Protein AF-B8GC28-F1 (afdb_monomer_lite)

Structure (mmCIF, N/CA/C/O backbone):
data_AF-B8GC28-F1
#
_entry.id   AF-B8GC28-F1
#
loop_
_atom_site.group_PDB
_atom_site.id
_atom_site.type_symbol
_atom_site.label_atom_id
_atom_site.label_alt_id
_atom_site.label_comp_id
_atom_site.label_asym_id
_atom_site.label_entity_id
_atom_site.label_seq_id
_atom_site.pdbx_PDB_ins_code
_atom_site.Cartn_x
_atom_site.Cartn_y
_atom_site.Cartn_z
_atom_site.occupancy
_atom_site.B_iso_or_equiv
_atom_site.auth_seq_id
_atom_site.auth_comp_id
_atom_site.auth_asym_id
_atom_site.auth_atom_id
_atom_site.pdbx_PDB_model_num
ATOM 1 N N . MET A 1 1 ? -27.606 10.525 13.985 1.00 36.75 1 MET A N 1
ATOM 2 C CA . MET A 1 1 ? -26.565 9.986 13.093 1.00 36.75 1 MET A CA 1
ATOM 3 C C . MET A 1 1 ? -25.317 10.731 13.497 1.00 36.75 1 MET A C 1
ATOM 5 O O . MET A 1 1 ? -25.266 11.937 13.299 1.00 36.75 1 MET A O 1
ATOM 9 N N . GLU A 1 2 ? -24.492 10.091 14.315 1.00 31.66 2 GLU A N 1
ATOM 10 C CA . GLU A 1 2 ? -23.409 10.759 15.037 1.00 31.66 2 GLU A CA 1
ATOM 11 C C . GLU A 1 2 ? -22.308 11.132 14.042 1.00 31.66 2 GLU A C 1
ATOM 13 O O . GLU A 1 2 ? -21.797 10.274 13.328 1.00 31.66 2 GLU A O 1
ATOM 18 N N . HIS A 1 3 ? -22.016 12.429 13.948 1.00 46.53 3 HIS A N 1
ATOM 19 C CA . HIS A 1 3 ? -20.851 12.940 13.240 1.00 46.53 3 HIS A CA 1
ATOM 20 C C . HIS A 1 3 ? -19.616 12.538 14.049 1.00 46.53 3 HIS A C 1
ATOM 22 O O . HIS A 1 3 ? -19.443 13.014 15.169 1.00 46.53 3 HIS A O 1
ATOM 28 N N . PHE A 1 4 ? -18.797 11.640 13.504 1.00 44.03 4 PHE A N 1
ATOM 29 C CA . PHE A 1 4 ? -17.471 11.364 14.046 1.00 44.03 4 PHE A CA 1
ATOM 30 C C . PHE A 1 4 ? -16.597 12.595 13.791 1.00 44.03 4 PHE A C 1
ATOM 32 O O . PHE A 1 4 ? -16.578 13.121 12.678 1.00 44.03 4 PHE A O 1
ATOM 39 N N . ASP A 1 5 ? -15.945 13.095 14.837 1.00 46.41 5 ASP A N 1
ATOM 40 C CA . ASP A 1 5 ? -15.125 14.301 14.781 1.00 46.41 5 ASP A CA 1
ATOM 41 C C . ASP A 1 5 ? -14.062 14.188 13.674 1.00 46.41 5 ASP A C 1
ATOM 43 O O . ASP A 1 5 ? -13.118 13.402 13.758 1.00 46.41 5 ASP A O 1
ATOM 47 N N . HIS A 1 6 ? -14.196 15.033 12.651 1.00 52.84 6 HIS A N 1
ATOM 48 C CA . HIS A 1 6 ? -13.318 15.153 11.477 1.00 52.84 6 HIS A CA 1
ATOM 49 C C . HIS A 1 6 ? -11.836 15.425 11.836 1.00 52.84 6 HIS A C 1
ATOM 51 O O . HIS A 1 6 ? -10.944 15.309 11.002 1.00 52.84 6 HIS A O 1
ATOM 57 N N . HIS A 1 7 ? -11.547 15.740 13.102 1.00 52.81 7 HIS A N 1
ATOM 58 C CA . HIS A 1 7 ? -10.196 15.956 13.614 1.00 52.81 7 HIS A CA 1
ATOM 59 C C . HIS A 1 7 ? -9.383 14.656 13.788 1.00 52.81 7 HIS A C 1
ATOM 61 O O . HIS A 1 7 ? -8.161 14.723 13.800 1.00 52.81 7 HIS A O 1
ATOM 67 N N . GLN A 1 8 ? -10.013 13.476 13.884 1.00 58.69 8 GLN A N 1
ATOM 68 C CA . GLN A 1 8 ? -9.289 12.196 14.023 1.00 58.69 8 GLN A CA 1
ATOM 69 C C . GLN A 1 8 ? -8.786 11.613 12.690 1.00 58.69 8 GLN A C 1
ATOM 71 O O . GLN A 1 8 ? -7.924 10.741 12.699 1.00 58.69 8 GLN A O 1
ATOM 76 N N . CYS A 1 9 ? -9.294 12.087 11.547 1.00 63.12 9 CYS A N 1
ATOM 77 C CA . CYS A 1 9 ? -8.933 11.542 10.231 1.00 63.12 9 CYS A CA 1
ATOM 78 C C . CYS A 1 9 ? -7.634 12.148 9.671 1.00 63.12 9 CYS A C 1
ATOM 80 O O . CYS A 1 9 ? -6.891 11.475 8.963 1.00 63.12 9 CYS A O 1
ATOM 82 N N . LEU A 1 10 ? -7.325 13.405 10.010 1.00 57.97 10 LEU A N 1
ATOM 83 C CA . LEU A 1 10 ? -6.072 14.056 9.601 1.00 57.97 10 LEU A CA 1
ATOM 84 C C . LEU A 1 10 ? -4.856 13.475 10.333 1.00 57.97 10 LEU A C 1
ATOM 86 O O . LEU A 1 10 ? -3.807 13.304 9.719 1.00 57.97 10 LEU A O 1
ATOM 90 N N . ASP A 1 11 ? -5.029 13.086 11.598 1.00 67.38 11 ASP A N 1
ATOM 91 C CA . ASP A 1 11 ? -4.011 12.371 12.380 1.00 67.38 11 ASP A CA 1
ATOM 92 C C . ASP A 1 11 ? -3.771 10.936 11.858 1.00 67.38 11 ASP A C 1
ATOM 94 O O . ASP A 1 11 ? -2.841 10.258 12.291 1.00 67.38 11 ASP A O 1
ATOM 98 N N . LEU A 1 12 ? -4.596 10.465 10.911 1.00 77.06 12 LEU A N 1
ATOM 99 C CA . LEU A 1 12 ? -4.487 9.144 10.296 1.00 77.06 12 LEU A CA 1
ATOM 100 C C . LEU A 1 12 ? -3.620 9.127 9.030 1.00 77.06 12 LEU A C 1
ATOM 102 O O . LEU A 1 12 ? -3.327 8.042 8.541 1.00 77.06 12 LEU A O 1
ATOM 106 N N . ILE A 1 13 ? -3.214 10.278 8.480 1.00 84.62 13 ILE A N 1
ATOM 107 C CA . ILE A 1 13 ? -2.446 10.320 7.221 1.00 84.62 13 ILE A CA 1
ATOM 108 C C . ILE A 1 13 ? -1.117 9.574 7.355 1.00 84.62 13 ILE A C 1
ATOM 110 O O . ILE A 1 13 ? -0.779 8.790 6.472 1.00 84.62 13 ILE A O 1
ATOM 114 N N . ASP A 1 14 ? -0.398 9.763 8.461 1.00 87.12 14 ASP A N 1
ATOM 115 C CA . ASP A 1 14 ? 0.859 9.048 8.710 1.00 87.12 14 ASP A CA 1
ATOM 116 C C . ASP A 1 14 ? 0.620 7.532 8.773 1.00 87.12 14 ASP A C 1
ATOM 118 O O . ASP A 1 14 ? 1.318 6.761 8.128 1.00 87.12 14 ASP A O 1
ATOM 122 N N . VAL A 1 15 ? -0.457 7.109 9.439 1.00 90.62 15 VAL A N 1
ATOM 123 C CA . VAL A 1 15 ? -0.853 5.695 9.528 1.00 90.62 15 VAL A CA 1
ATOM 124 C C . VAL A 1 15 ? -1.264 5.131 8.160 1.00 90.62 15 VAL A C 1
ATOM 126 O O . VAL A 1 15 ? -0.987 3.971 7.861 1.00 90.62 15 VAL A O 1
ATOM 129 N N . LEU A 1 16 ? -1.916 5.928 7.308 1.00 92.50 16 LEU A N 1
ATOM 130 C CA . LEU A 1 16 ? -2.261 5.543 5.937 1.00 92.50 16 LEU A CA 1
ATOM 131 C C . LEU A 1 16 ? -1.014 5.423 5.051 1.00 92.50 16 LEU A C 1
ATOM 133 O O . LEU A 1 16 ? -0.967 4.522 4.217 1.00 92.50 16 LEU A O 1
ATOM 137 N N . ASN A 1 17 ? -0.013 6.285 5.238 1.00 91.69 17 ASN A N 1
ATOM 138 C CA . ASN A 1 17 ? 1.273 6.169 4.548 1.00 91.69 17 ASN A CA 1
ATOM 139 C C . ASN A 1 17 ? 2.004 4.894 4.989 1.00 91.69 17 ASN A C 1
ATOM 141 O O . ASN A 1 17 ? 2.311 4.062 4.139 1.00 91.69 17 ASN A O 1
ATOM 145 N N . ASP A 1 18 ? 2.136 4.661 6.300 1.00 93.06 18 ASP A N 1
ATOM 146 C CA . ASP A 1 18 ? 2.724 3.429 6.846 1.00 93.06 18 ASP A CA 1
ATOM 147 C C . ASP A 1 18 ? 1.978 2.173 6.347 1.00 93.06 18 ASP A C 1
ATOM 149 O O . ASP A 1 18 ? 2.574 1.114 6.136 1.00 93.06 18 ASP A O 1
ATOM 153 N N . TYR A 1 19 ? 0.656 2.263 6.149 1.00 94.31 19 TYR A N 1
ATOM 154 C CA . TYR A 1 19 ? -0.147 1.183 5.570 1.00 94.31 19 TYR A CA 1
ATOM 155 C C . TYR A 1 19 ? 0.186 0.935 4.095 1.00 94.31 19 TYR A C 1
ATOM 157 O O . TYR A 1 19 ? 0.313 -0.221 3.691 1.00 94.31 19 TYR A O 1
ATOM 165 N N . LEU A 1 20 ? 0.325 1.995 3.291 1.00 93.56 20 LEU A N 1
ATOM 166 C CA . LEU A 1 20 ? 0.691 1.894 1.875 1.00 93.56 20 LEU A CA 1
ATOM 167 C C . LEU A 1 20 ? 2.105 1.339 1.683 1.00 93.56 20 LEU A C 1
ATOM 169 O O . LEU A 1 20 ? 2.315 0.529 0.780 1.00 93.56 20 LEU A O 1
ATOM 173 N N . ASP A 1 21 ? 3.030 1.714 2.563 1.00 93.06 21 ASP A N 1
ATOM 174 C CA . ASP A 1 21 ? 4.413 1.234 2.556 1.00 93.06 21 ASP A CA 1
ATOM 175 C C . ASP A 1 21 ? 4.553 -0.179 3.161 1.00 93.06 21 ASP A C 1
ATOM 177 O O . ASP A 1 21 ? 5.582 -0.841 3.010 1.00 93.06 21 ASP A O 1
ATOM 181 N N . GLY A 1 22 ? 3.494 -0.696 3.798 1.00 93.44 22 GLY A N 1
ATOM 182 C CA . GLY A 1 22 ? 3.476 -2.022 4.419 1.00 93.44 22 GLY A CA 1
ATOM 183 C C . GLY A 1 22 ? 4.274 -2.103 5.725 1.00 93.44 22 GLY A C 1
ATOM 184 O O . GLY A 1 22 ? 4.691 -3.193 6.123 1.00 93.44 22 GLY A O 1
ATOM 185 N N . GLU A 1 23 ? 4.487 -0.968 6.391 1.00 95.88 23 GLU A N 1
ATOM 186 C CA . GLU A 1 23 ? 5.272 -0.838 7.624 1.00 95.88 23 GLU A CA 1
ATOM 187 C C . GLU A 1 23 ? 4.429 -1.015 8.898 1.00 95.88 23 GLU A C 1
ATOM 189 O O . GLU A 1 23 ? 4.968 -1.203 9.994 1.00 95.88 23 GLU A O 1
ATOM 194 N N . LEU A 1 24 ? 3.098 -1.029 8.773 1.00 93.56 24 LEU A N 1
ATOM 195 C CA . LEU A 1 24 ? 2.214 -1.277 9.908 1.00 93.56 24 LEU A CA 1
ATOM 196 C C . LEU A 1 24 ? 2.345 -2.695 10.474 1.00 93.56 24 LEU A C 1
ATOM 198 O O . LEU A 1 24 ? 2.435 -3.702 9.767 1.00 93.56 24 LEU A O 1
ATOM 202 N N . SER A 1 25 ? 2.234 -2.784 11.802 1.00 94.56 25 SER A N 1
ATOM 203 C CA . SER A 1 25 ? 2.063 -4.067 12.480 1.00 94.56 25 SER A CA 1
ATOM 204 C C . SER A 1 25 ? 0.755 -4.745 12.048 1.00 94.56 25 SER A C 1
ATOM 206 O O . SER A 1 25 ? -0.226 -4.073 11.731 1.00 94.56 25 SER A O 1
ATOM 208 N N . ALA A 1 26 ? 0.695 -6.079 12.104 1.00 93.81 26 ALA A N 1
ATOM 209 C CA . ALA A 1 26 ? -0.516 -6.825 11.738 1.00 93.81 26 ALA A CA 1
ATOM 210 C C . ALA A 1 26 ? -1.757 -6.392 12.544 1.00 93.81 26 ALA A C 1
ATOM 212 O O . ALA A 1 26 ? -2.859 -6.345 12.003 1.00 93.81 26 ALA A O 1
ATOM 213 N N . THR A 1 27 ? -1.576 -6.048 13.822 1.00 92.81 27 THR A N 1
ATOM 214 C CA . THR A 1 27 ? -2.658 -5.550 14.681 1.00 92.81 27 THR A CA 1
ATOM 215 C C . THR A 1 27 ? -3.148 -4.182 14.212 1.00 92.81 27 THR A C 1
ATOM 217 O O . THR A 1 27 ? -4.342 -4.008 13.994 1.00 92.81 27 THR A O 1
ATOM 220 N N . SER A 1 28 ? -2.229 -3.238 13.989 1.00 89.38 28 SER A N 1
ATOM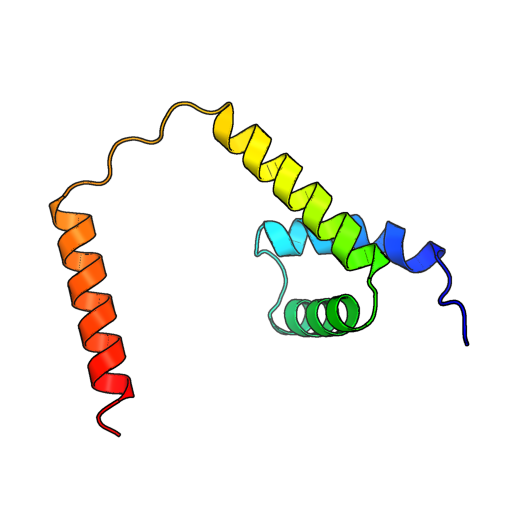 221 C CA . SER A 1 28 ? -2.556 -1.881 13.526 1.00 89.38 28 SER A CA 1
ATOM 222 C C . SER A 1 28 ? -3.200 -1.887 12.139 1.00 89.38 28 SER A C 1
ATOM 224 O O . SER A 1 28 ? -4.126 -1.128 11.877 1.00 89.38 28 SER A O 1
ATOM 226 N N . CYS A 1 29 ? -2.746 -2.790 11.270 1.00 93.44 29 CYS A N 1
ATOM 227 C CA . CYS A 1 29 ? -3.318 -3.015 9.950 1.00 93.44 29 CYS A CA 1
ATOM 228 C C . CYS A 1 29 ? -4.795 -3.441 10.050 1.00 93.44 29 CYS A C 1
ATOM 230 O O . CYS A 1 29 ? -5.659 -2.836 9.422 1.00 93.44 29 CYS A O 1
ATOM 232 N N . ALA A 1 30 ? -5.114 -4.405 10.921 1.00 93.31 30 ALA A N 1
ATOM 233 C CA . ALA A 1 30 ? -6.491 -4.854 11.131 1.00 93.31 30 ALA A CA 1
ATOM 234 C C . ALA A 1 30 ? -7.404 -3.763 11.729 1.00 93.31 30 ALA A C 1
ATOM 236 O O . ALA A 1 30 ? -8.570 -3.657 11.344 1.00 93.31 30 ALA A O 1
ATOM 237 N N . GLU A 1 31 ? -6.886 -2.955 12.659 1.00 91.12 31 GLU A N 1
ATOM 238 C CA . GLU A 1 31 ? -7.612 -1.823 13.255 1.00 91.12 31 GLU A CA 1
ATOM 239 C C . GLU A 1 31 ? -7.923 -0.740 12.214 1.00 91.12 31 GLU A C 1
ATOM 241 O O . GLU A 1 31 ? -9.063 -0.278 12.119 1.00 91.12 31 GLU A O 1
ATOM 246 N N . LEU A 1 32 ? -6.935 -0.381 11.389 1.00 91.25 32 LEU A N 1
ATOM 247 C CA . LEU A 1 32 ? -7.112 0.570 10.296 1.00 91.25 32 LEU A CA 1
ATOM 248 C C . LEU A 1 32 ? -8.118 0.054 9.260 1.00 91.25 32 LEU A C 1
ATOM 250 O O . LEU A 1 32 ? -8.997 0.797 8.831 1.00 91.25 32 LEU A O 1
ATOM 254 N N . GLU A 1 33 ? -8.039 -1.220 8.879 1.00 93.62 33 GLU A N 1
ATOM 255 C CA . GLU A 1 33 ? -8.986 -1.821 7.937 1.00 93.62 33 GLU A CA 1
ATOM 256 C C . GLU A 1 33 ? -10.430 -1.802 8.455 1.00 93.62 33 GLU A C 1
ATOM 258 O O . GLU A 1 33 ? -11.362 -1.626 7.668 1.00 93.62 33 GLU A O 1
ATOM 263 N N . GLU A 1 34 ? -10.646 -1.968 9.763 1.00 92.12 34 GLU A N 1
ATOM 264 C CA . GLU A 1 34 ? -11.978 -1.811 10.355 1.00 92.12 34 GLU A CA 1
ATOM 265 C C . GLU A 1 34 ? -12.462 -0.362 10.279 1.00 92.12 34 GLU A C 1
ATOM 267 O O . GLU A 1 34 ? -13.617 -0.123 9.929 1.00 92.12 34 GLU A O 1
ATOM 272 N N . HIS A 1 35 ? -11.583 0.608 10.529 1.00 89.06 35 HIS A N 1
ATOM 273 C CA . HIS A 1 35 ? -11.920 2.019 10.372 1.00 89.06 35 HIS A CA 1
ATOM 274 C C . HIS A 1 35 ? -12.298 2.359 8.922 1.00 89.06 35 HIS A C 1
ATOM 276 O O . HIS A 1 35 ? -13.342 2.964 8.684 1.00 89.06 35 HIS A O 1
ATOM 282 N N . LEU A 1 36 ? -11.501 1.916 7.945 1.00 91.94 36 LEU A N 1
ATOM 283 C CA . LEU A 1 36 ? -11.756 2.144 6.518 1.00 91.94 36 LEU A CA 1
ATOM 284 C C . LEU A 1 36 ? -13.101 1.554 6.064 1.00 91.94 36 LEU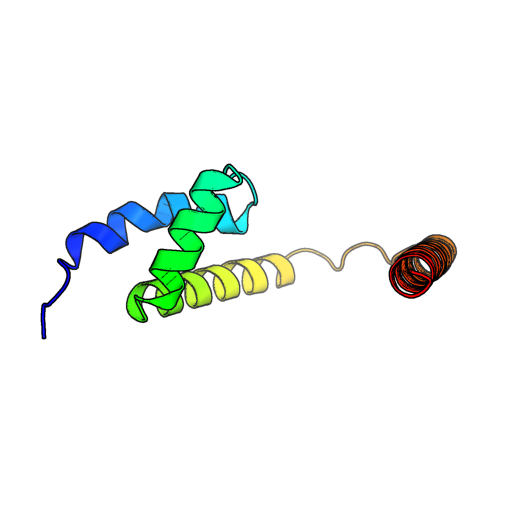 A C 1
ATOM 286 O O . LEU A 1 36 ? -13.806 2.163 5.263 1.00 91.94 36 LEU A O 1
ATOM 290 N N . ARG A 1 37 ? -13.519 0.412 6.631 1.00 93.12 37 ARG A N 1
ATOM 291 C CA . ARG A 1 37 ? -14.852 -0.168 6.373 1.00 93.12 37 ARG A CA 1
ATOM 292 C C . ARG A 1 37 ? -16.003 0.725 6.839 1.00 93.12 37 ARG A C 1
ATOM 294 O O . ARG A 1 37 ? -17.098 0.632 6.287 1.00 93.12 37 ARG A O 1
ATOM 301 N N . GLN A 1 38 ? -15.781 1.540 7.865 1.00 89.69 38 GLN A N 1
ATOM 302 C CA . GLN A 1 38 ? -16.816 2.347 8.512 1.00 89.69 38 GLN A CA 1
ATOM 303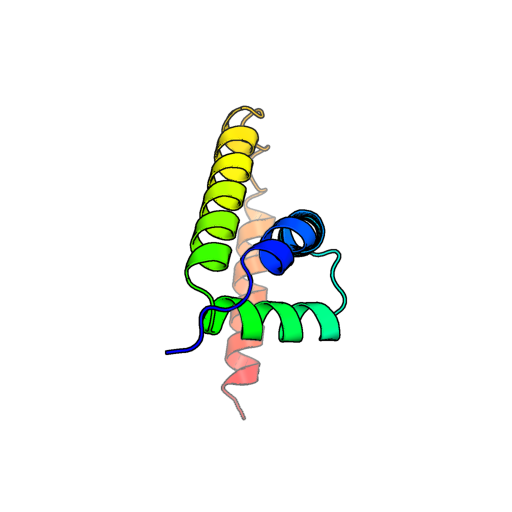 C C . GLN A 1 38 ? -16.737 3.840 8.153 1.00 89.69 38 GLN A C 1
ATOM 305 O O . GLN A 1 38 ? -17.701 4.566 8.397 1.00 89.69 38 GLN A O 1
ATOM 310 N N . CYS A 1 39 ? -15.631 4.299 7.558 1.00 89.81 39 CYS A N 1
ATOM 311 C CA . CYS A 1 39 ? -15.372 5.706 7.265 1.00 89.81 39 CYS A CA 1
ATOM 312 C C . CYS A 1 39 ? -15.107 5.952 5.764 1.00 89.81 39 CYS A C 1
ATOM 314 O O . CYS A 1 39 ? -13.978 5.782 5.297 1.00 89.81 39 CYS A O 1
ATOM 316 N N . PRO A 1 40 ? -16.122 6.408 5.001 1.00 89.12 40 PRO A N 1
ATOM 317 C CA . PRO A 1 40 ? -15.963 6.744 3.585 1.00 89.12 40 PRO A CA 1
ATOM 318 C C . PRO A 1 40 ? -14.939 7.856 3.321 1.00 89.12 40 PRO A C 1
ATOM 320 O O . PRO A 1 40 ? -14.237 7.798 2.321 1.00 89.12 40 PRO A O 1
ATOM 323 N N . GLU A 1 41 ? -14.814 8.840 4.217 1.00 88.25 41 GLU A N 1
ATOM 324 C CA . GLU A 1 41 ? -13.855 9.947 4.059 1.00 88.25 41 GLU A CA 1
ATOM 325 C C . GLU A 1 41 ? -12.406 9.434 4.058 1.00 88.25 41 GLU A C 1
ATOM 327 O O . GLU A 1 41 ? -11.625 9.758 3.165 1.00 88.25 41 GLU A O 1
ATOM 332 N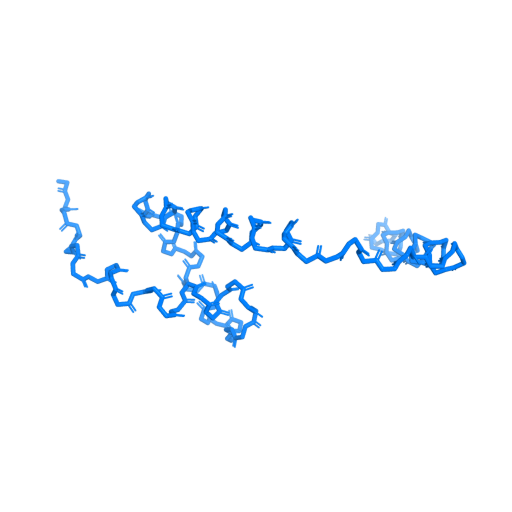 N . CYS A 1 42 ? -12.047 8.565 5.007 1.00 89.75 42 CYS A N 1
ATOM 333 C CA . CYS A 1 42 ? -10.715 7.956 5.042 1.00 89.75 42 CYS A CA 1
ATOM 334 C C . CYS A 1 42 ? -10.466 7.017 3.858 1.00 89.75 42 CYS A C 1
ATOM 336 O O . CYS A 1 42 ? -9.333 6.918 3.389 1.00 89.75 42 CYS A O 1
ATOM 338 N N . GLN A 1 43 ? -11.513 6.369 3.339 1.00 92.12 43 GLN A N 1
ATOM 339 C CA . GLN A 1 43 ? -11.416 5.590 2.109 1.00 92.12 43 GLN A CA 1
ATOM 340 C C . GLN A 1 43 ? -11.066 6.485 0.906 1.00 92.12 43 GLN A C 1
ATOM 342 O O . GLN A 1 43 ? -10.162 6.146 0.144 1.00 92.12 43 GLN A O 1
ATOM 347 N N . GLU A 1 44 ? -11.702 7.653 0.772 1.00 92.62 44 GLU A N 1
ATOM 348 C CA . GLU A 1 44 ? -11.395 8.629 -0.287 1.00 92.62 44 GLU A CA 1
ATOM 349 C C . GLU A 1 44 ? -9.966 9.192 -0.173 1.00 92.62 44 GLU A C 1
ATOM 351 O O . GLU A 1 44 ? -9.276 9.365 -1.186 1.00 92.62 44 GLU A O 1
ATOM 356 N N . ILE A 1 45 ? -9.490 9.444 1.053 1.00 91.62 45 ILE A N 1
ATOM 357 C CA . ILE A 1 45 ? -8.110 9.887 1.305 1.00 91.62 45 ILE A CA 1
ATOM 358 C C . ILE A 1 45 ? -7.118 8.795 0.892 1.00 91.62 45 ILE A C 1
ATOM 360 O O . ILE A 1 45 ? -6.174 9.076 0.151 1.00 91.62 45 ILE A O 1
ATOM 364 N N . LEU A 1 46 ? -7.343 7.547 1.316 1.00 93.81 46 LEU A N 1
ATOM 365 C CA . LEU A 1 46 ? -6.500 6.408 0.946 1.00 93.81 46 LEU A CA 1
ATOM 366 C C . LEU A 1 46 ? -6.436 6.223 -0.575 1.00 93.81 46 LEU A C 1
ATOM 368 O O . LEU A 1 46 ? -5.359 6.006 -1.130 1.00 93.81 46 LEU A O 1
ATOM 372 N N . ASP A 1 47 ? -7.570 6.338 -1.263 1.00 94.88 47 ASP A N 1
ATOM 373 C CA . ASP A 1 47 ? -7.619 6.203 -2.717 1.00 94.88 47 ASP A CA 1
ATOM 374 C C . ASP A 1 47 ? -6.878 7.352 -3.426 1.00 94.88 47 ASP A C 1
ATOM 376 O O . ASP A 1 47 ? -6.186 7.122 -4.420 1.00 94.88 47 ASP A O 1
ATOM 380 N N . SER A 1 48 ? -6.929 8.571 -2.880 1.00 94.12 48 SER A N 1
ATOM 381 C CA . SER A 1 48 ? -6.152 9.717 -3.382 1.00 94.12 48 SER A CA 1
ATOM 382 C C . SER A 1 48 ? -4.640 9.533 -3.187 1.00 94.12 48 SER A C 1
ATOM 384 O O . SER A 1 48 ? -3.847 9.842 -4.084 1.00 94.12 48 SER A O 1
ATOM 386 N N . LEU A 1 49 ? -4.220 8.991 -2.039 1.00 93.62 49 LEU A N 1
ATOM 387 C CA . LEU A 1 49 ? -2.815 8.661 -1.778 1.00 93.62 49 LEU A CA 1
ATOM 388 C C . LEU A 1 49 ? -2.317 7.567 -2.734 1.00 93.62 49 LEU A C 1
ATOM 390 O O . LEU A 1 49 ? -1.256 7.721 -3.337 1.00 93.62 49 LEU A O 1
ATOM 394 N N . ARG A 1 50 ? -3.113 6.514 -2.971 1.00 94.94 50 ARG A N 1
ATOM 395 C CA . ARG A 1 50 ? -2.792 5.455 -3.949 1.00 94.94 50 ARG A CA 1
ATOM 396 C C . ARG A 1 50 ? -2.584 5.999 -5.357 1.00 94.94 50 ARG A C 1
ATOM 398 O O . ARG A 1 50 ? -1.599 5.644 -5.997 1.00 94.94 50 ARG A O 1
ATOM 405 N N . GLN A 1 51 ? -3.473 6.879 -5.818 1.00 94.75 51 GLN A N 1
ATOM 406 C CA . GLN A 1 51 ? -3.322 7.533 -7.123 1.00 94.75 51 GLN A CA 1
ATOM 407 C C . GLN A 1 51 ? -2.030 8.346 -7.198 1.00 94.75 51 GLN A C 1
ATOM 409 O O . GLN A 1 51 ? -1.358 8.351 -8.225 1.00 94.75 51 GLN A O 1
ATOM 414 N N . THR A 1 52 ? -1.656 9.013 -6.106 1.00 93.12 52 THR A N 1
ATOM 415 C CA . THR A 1 52 ? -0.403 9.770 -6.041 1.00 93.12 52 THR A CA 1
ATOM 416 C C . THR A 1 52 ? 0.805 8.843 -6.202 1.00 93.12 52 THR A C 1
ATOM 418 O O . THR A 1 52 ? 1.670 9.125 -7.028 1.00 93.12 52 THR A O 1
ATOM 421 N N . VAL A 1 53 ? 0.842 7.709 -5.492 1.00 90.62 53 VAL A N 1
ATOM 422 C CA . VAL A 1 53 ? 1.905 6.693 -5.626 1.00 90.62 53 VAL A CA 1
ATOM 423 C C . VAL A 1 53 ? 1.964 6.121 -7.045 1.00 90.62 53 VAL A C 1
ATOM 425 O O . VAL A 1 53 ? 3.043 6.021 -7.624 1.00 90.62 53 VAL A O 1
ATOM 428 N N . GLU A 1 54 ? 0.817 5.790 -7.639 1.00 89.44 54 GLU A N 1
ATOM 429 C CA . GLU A 1 54 ? 0.740 5.264 -9.007 1.00 89.44 54 GLU A CA 1
ATOM 430 C C . GLU A 1 54 ? 1.278 6.267 -10.039 1.00 89.44 54 GLU A C 1
ATOM 432 O O . GLU A 1 54 ? 2.090 5.908 -10.893 1.00 89.44 54 GLU A O 1
ATOM 437 N N . LEU A 1 55 ? 0.890 7.542 -9.927 1.00 89.81 55 LEU A N 1
ATOM 438 C CA . LEU A 1 55 ? 1.408 8.606 -10.788 1.00 89.81 55 LEU A CA 1
ATOM 439 C C . LEU A 1 55 ? 2.927 8.746 -10.663 1.00 89.81 55 LEU A C 1
ATOM 441 O O . LEU A 1 55 ? 3.593 8.912 -11.681 1.00 89.81 55 LEU A O 1
ATOM 445 N N . LEU A 1 56 ? 3.473 8.660 -9.447 1.00 88.94 56 LEU A N 1
ATOM 446 C CA . LEU A 1 56 ? 4.917 8.730 -9.215 1.00 88.94 56 LEU A CA 1
ATOM 447 C C . LEU A 1 56 ? 5.653 7.515 -9.796 1.00 88.94 56 LEU A C 1
ATOM 449 O O . LEU A 1 56 ? 6.645 7.701 -10.494 1.00 88.94 56 LEU A O 1
ATOM 453 N N . HIS A 1 57 ? 5.137 6.297 -9.615 1.00 84.50 57 HIS A N 1
ATOM 454 C CA . HIS A 1 57 ? 5.704 5.091 -10.232 1.00 84.50 57 HIS A CA 1
ATOM 455 C C . HIS A 1 57 ? 5.728 5.148 -11.764 1.00 84.50 57 HIS A C 1
ATOM 457 O O . HIS A 1 57 ? 6.596 4.544 -12.387 1.00 84.50 57 HIS A O 1
ATOM 463 N N . HIS A 1 58 ? 4.792 5.865 -12.388 1.00 81.38 58 HIS A N 1
ATOM 464 C CA . HIS A 1 58 ? 4.786 6.069 -13.837 1.00 81.38 58 HIS A CA 1
ATOM 465 C C . HIS A 1 58 ? 5.792 7.117 -14.333 1.00 81.38 58 HIS A C 1
ATOM 467 O O . HIS A 1 58 ? 6.022 7.196 -15.542 1.00 81.38 58 HIS A O 1
ATOM 473 N N . LEU A 1 59 ? 6.365 7.929 -13.440 1.00 79.69 59 LEU A N 1
ATOM 474 C CA . LEU A 1 59 ? 7.451 8.852 -13.778 1.00 79.69 59 LEU A CA 1
ATOM 475 C C . LEU A 1 59 ? 8.817 8.161 -13.774 1.00 79.69 59 LEU A C 1
ATOM 477 O O . LEU A 1 59 ? 9.719 8.624 -14.473 1.00 79.69 59 LEU A O 1
ATOM 481 N N . ASP A 1 60 ? 8.963 7.081 -13.006 1.00 67.56 60 ASP A N 1
ATOM 482 C CA . ASP A 1 60 ? 10.181 6.283 -12.978 1.00 67.56 60 ASP A CA 1
ATOM 483 C C . ASP A 1 60 ? 10.316 5.433 -14.253 1.00 67.56 60 ASP A C 1
ATOM 485 O O . ASP A 1 60 ? 9.334 4.977 -14.847 1.00 67.56 60 ASP A O 1
ATOM 489 N N . ASP A 1 61 ? 11.561 5.248 -14.705 1.00 68.50 61 ASP A N 1
ATOM 490 C CA . ASP A 1 61 ? 11.892 4.458 -15.891 1.00 68.50 61 ASP A CA 1
ATOM 491 C C . ASP A 1 61 ? 11.235 3.071 -15.835 1.00 68.50 61 ASP A C 1
ATOM 493 O O . ASP A 1 61 ? 11.210 2.419 -14.789 1.00 68.50 61 ASP A O 1
ATOM 497 N N . VAL A 1 62 ? 10.741 2.602 -16.990 1.00 69.62 62 VAL A N 1
ATOM 498 C CA . VAL A 1 62 ? 10.137 1.269 -17.139 1.00 69.62 62 VAL A CA 1
ATOM 499 C C . VAL A 1 62 ? 11.039 0.239 -16.449 1.00 69.62 62 VAL A C 1
ATOM 501 O O . VAL A 1 62 ? 12.199 0.098 -16.860 1.00 69.62 62 VAL A O 1
ATOM 504 N N . PRO A 1 63 ? 10.549 -0.475 -15.414 1.00 71.56 63 PRO A N 1
ATOM 505 C CA . PRO A 1 63 ? 11.379 -1.410 -14.677 1.00 71.56 63 PRO A CA 1
ATOM 506 C C . PRO A 1 63 ? 11.961 -2.446 -15.644 1.00 71.56 63 PRO A C 1
ATOM 508 O O . PRO A 1 63 ? 11.318 -2.791 -16.645 1.00 71.56 63 PRO A O 1
ATOM 511 N N . PRO A 1 64 ? 13.181 -2.949 -15.382 1.00 77.00 64 PRO A N 1
ATOM 512 C CA . PRO A 1 64 ? 13.799 -3.925 -16.263 1.00 77.00 64 PRO A CA 1
ATOM 513 C C . PRO A 1 64 ? 12.852 -5.119 -16.449 1.00 77.00 64 PRO A C 1
ATOM 515 O O . PRO A 1 64 ? 12.211 -5.548 -15.483 1.00 77.00 64 PRO A O 1
ATOM 518 N N . PRO A 1 65 ? 12.744 -5.663 -17.675 1.00 81.00 65 PRO A N 1
ATOM 519 C CA . PRO A 1 65 ? 11.819 -6.749 -17.950 1.00 81.00 65 PRO A CA 1
ATOM 520 C C . PRO A 1 65 ? 12.120 -7.935 -17.036 1.00 81.00 65 PRO A C 1
ATOM 522 O O . PRO A 1 65 ? 13.281 -8.298 -16.818 1.00 81.00 65 PRO A O 1
ATOM 525 N N . LEU A 1 66 ? 11.059 -8.551 -16.517 1.00 85.00 66 LEU A N 1
ATOM 526 C CA . LEU A 1 66 ? 11.181 -9.742 -15.693 1.00 85.00 66 LEU A CA 1
ATOM 527 C C . LEU A 1 66 ? 11.870 -10.850 -16.513 1.00 85.00 66 LEU A C 1
ATOM 529 O O . LEU A 1 66 ? 11.477 -11.095 -17.657 1.00 85.00 66 LEU A O 1
ATOM 533 N N . PRO A 1 67 ? 12.888 -11.546 -15.974 1.00 91.25 67 PRO A N 1
ATOM 534 C CA . PRO A 1 67 ? 13.468 -12.689 -16.664 1.00 91.25 67 PRO A CA 1
ATOM 535 C C . PRO A 1 67 ? 12.380 -13.746 -16.930 1.00 91.25 67 PRO A C 1
ATOM 537 O O . PRO A 1 67 ? 11.725 -14.156 -15.970 1.00 91.25 67 PRO A O 1
ATOM 540 N N . PRO A 1 68 ? 12.212 -14.259 -18.165 1.00 87.50 68 PRO A N 1
ATOM 541 C CA . PRO A 1 68 ? 11.131 -15.203 -18.486 1.00 87.50 68 PRO A CA 1
ATOM 542 C C . PRO A 1 68 ? 11.111 -16.443 -17.579 1.00 87.50 68 PRO A C 1
ATOM 544 O O . PRO A 1 68 ? 10.067 -16.877 -17.103 1.00 87.50 68 PRO A O 1
ATOM 547 N N . ALA A 1 69 ? 12.295 -16.958 -17.233 1.00 90.88 69 ALA A N 1
ATOM 548 C CA . ALA A 1 69 ? 12.432 -18.100 -16.333 1.00 90.88 69 ALA A CA 1
ATOM 549 C C . ALA A 1 69 ? 11.964 -17.812 -14.893 1.00 90.88 69 ALA A C 1
ATOM 551 O O . ALA A 1 69 ? 11.652 -18.743 -14.152 1.00 90.88 69 ALA A O 1
ATOM 552 N N . LEU A 1 70 ? 11.962 -16.549 -14.454 1.00 92.06 70 LEU A N 1
ATOM 553 C CA . LEU A 1 70 ? 11.452 -16.174 -13.136 1.00 92.06 70 LEU A CA 1
ATOM 554 C C . LEU A 1 70 ? 9.922 -16.179 -13.128 1.00 92.06 70 LEU A C 1
ATOM 556 O O . LEU A 1 70 ? 9.341 -16.710 -12.186 1.00 92.06 70 LEU A O 1
ATOM 560 N N . GLU A 1 71 ? 9.289 -15.659 -14.180 1.00 89.56 71 GLU A N 1
ATOM 561 C CA . GLU A 1 71 ? 7.830 -15.677 -14.337 1.00 89.56 71 GLU A CA 1
ATOM 562 C C . GLU A 1 71 ? 7.284 -17.110 -14.309 1.00 89.56 71 GLU A C 1
ATOM 564 O O . GLU A 1 71 ? 6.431 -17.435 -13.482 1.00 89.56 71 GLU A O 1
ATOM 569 N N . GLU A 1 72 ? 7.850 -17.998 -15.133 1.00 91.56 72 GLU A N 1
ATOM 570 C CA . GLU A 1 72 ? 7.457 -19.411 -15.190 1.00 91.56 72 GLU A CA 1
ATOM 571 C C . GLU A 1 72 ? 7.576 -20.094 -13.820 1.00 91.56 72 GLU A C 1
ATOM 573 O O . GLU A 1 72 ? 6.670 -20.809 -13.385 1.00 91.56 72 GLU A O 1
ATOM 578 N N . ARG A 1 73 ? 8.678 -19.839 -13.103 1.00 93.75 73 ARG A N 1
ATOM 579 C CA . ARG A 1 73 ? 8.912 -20.397 -11.764 1.00 93.75 73 ARG A CA 1
ATOM 580 C C . ARG A 1 73 ? 7.930 -19.856 -10.729 1.00 93.75 73 ARG A C 1
ATOM 582 O O . ARG A 1 73 ? 7.508 -20.620 -9.864 1.00 93.75 73 ARG A O 1
ATOM 589 N N . LEU A 1 74 ? 7.585 -18.569 -10.787 1.00 93.38 74 LEU A N 1
ATOM 590 C CA . LEU A 1 74 ? 6.606 -17.963 -9.881 1.00 93.38 74 LEU A CA 1
ATOM 591 C C . LEU A 1 74 ? 5.217 -18.569 -10.102 1.00 93.38 74 LEU A C 1
ATOM 593 O O . LEU A 1 74 ? 4.580 -18.986 -9.135 1.00 93.38 74 LEU A O 1
ATOM 597 N N . ILE A 1 75 ? 4.783 -18.688 -11.360 1.00 92.69 75 ILE A N 1
ATOM 598 C CA . ILE A 1 75 ? 3.483 -19.271 -11.716 1.00 92.69 75 ILE A CA 1
ATOM 599 C C . ILE A 1 75 ? 3.400 -20.735 -11.261 1.00 92.69 75 ILE A C 1
ATOM 601 O O . ILE A 1 75 ? 2.441 -21.100 -10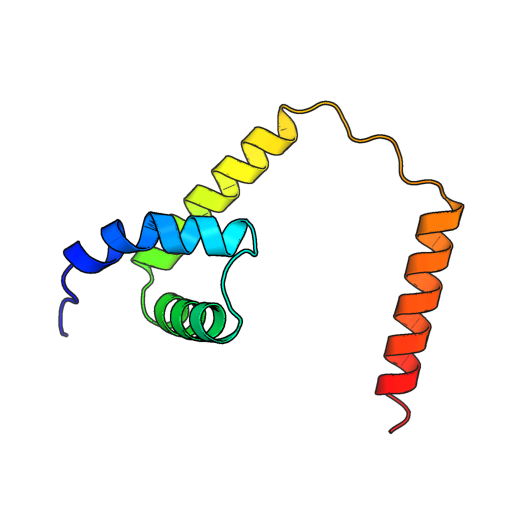.580 1.00 92.69 75 ILE A O 1
ATOM 605 N N . ASP A 1 76 ? 4.408 -21.560 -11.566 1.00 94.62 76 ASP A N 1
ATOM 606 C CA . ASP A 1 76 ? 4.457 -22.970 -11.143 1.00 94.62 76 ASP A CA 1
ATOM 607 C C . ASP A 1 76 ? 4.401 -23.105 -9.611 1.00 94.62 76 ASP A C 1
ATOM 609 O O . ASP A 1 76 ? 3.615 -23.890 -9.076 1.00 94.62 76 ASP A O 1
ATOM 613 N N . GLN A 1 77 ? 5.161 -22.288 -8.873 1.00 93.94 77 GLN A N 1
ATOM 614 C CA . GLN A 1 77 ? 5.124 -22.304 -7.408 1.00 93.94 77 GLN A CA 1
ATOM 615 C C . GLN A 1 77 ? 3.767 -21.874 -6.837 1.0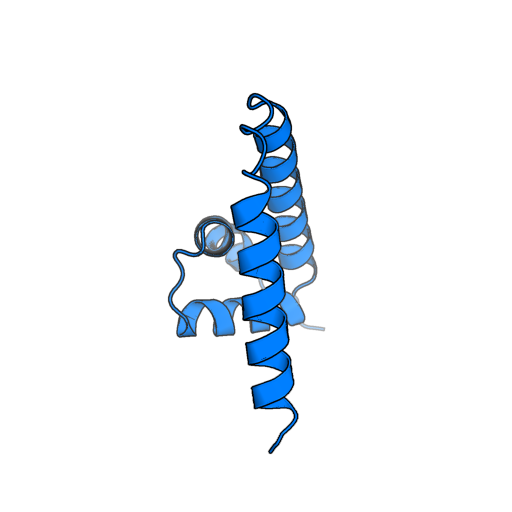0 93.94 77 GLN A C 1
ATOM 617 O O . GLN A 1 77 ? 3.285 -22.492 -5.882 1.00 93.94 77 GLN A O 1
ATOM 622 N N . MET A 1 78 ? 3.139 -20.837 -7.399 1.00 92.12 78 MET A N 1
ATOM 623 C CA . MET A 1 78 ? 1.804 -20.398 -6.986 1.00 92.12 78 MET A CA 1
ATOM 624 C C . MET A 1 78 ? 0.758 -21.487 -7.244 1.00 92.12 78 MET A C 1
ATOM 626 O O . MET A 1 78 ? -0.042 -21.780 -6.356 1.00 92.12 78 MET A O 1
ATOM 630 N N . GLN A 1 79 ? 0.789 -22.129 -8.416 1.00 93.38 79 GLN A N 1
ATOM 631 C CA . GLN A 1 79 ? -0.138 -23.207 -8.773 1.00 93.38 79 GLN A CA 1
ATOM 632 C C . GLN A 1 79 ? -0.018 -24.408 -7.834 1.00 93.38 79 GLN A C 1
ATOM 634 O O . GLN A 1 79 ? -1.041 -24.902 -7.364 1.00 93.38 79 GLN A O 1
ATOM 639 N N . ARG A 1 80 ? 1.205 -24.831 -7.495 1.00 92.69 80 ARG A N 1
ATOM 640 C CA . ARG A 1 80 ? 1.431 -25.913 -6.521 1.00 92.69 80 ARG A CA 1
ATOM 641 C C . ARG A 1 80 ? 0.857 -25.571 -5.152 1.00 92.69 80 ARG A C 1
ATOM 643 O O . ARG A 1 80 ? 0.088 -26.350 -4.606 1.00 92.69 80 ARG A O 1
ATOM 650 N N . ARG A 1 81 ? 1.138 -24.366 -4.636 1.00 90.94 81 ARG A N 1
ATOM 651 C CA . ARG A 1 81 ? 0.585 -23.911 -3.346 1.00 90.94 81 ARG A CA 1
ATOM 652 C C . ARG A 1 81 ? -0.941 -23.868 -3.343 1.00 90.94 81 ARG A C 1
ATOM 654 O O . ARG A 1 81 ? -1.553 -24.173 -2.323 1.00 90.94 81 ARG A O 1
ATOM 661 N N . LEU A 1 82 ? -1.558 -23.472 -4.458 1.00 89.00 82 LEU A N 1
ATOM 662 C CA . LEU A 1 82 ? -3.011 -23.507 -4.599 1.00 89.00 82 LEU A CA 1
ATOM 663 C C . LEU A 1 82 ? -3.521 -24.952 -4.604 1.00 89.00 82 LEU A C 1
ATOM 665 O O . LEU A 1 82 ? -4.434 -25.256 -3.846 1.00 89.00 82 LEU A O 1
ATOM 669 N N . GLN A 1 83 ? -2.919 -25.849 -5.387 1.00 85.75 83 GLN A N 1
ATOM 670 C CA . GLN A 1 83 ? -3.295 -27.268 -5.425 1.00 85.75 83 GLN A CA 1
ATOM 671 C C . GLN A 1 83 ? -3.184 -27.929 -4.048 1.00 85.75 83 GLN A C 1
ATOM 673 O O . GLN A 1 83 ? -4.139 -28.569 -3.619 1.00 85.75 83 GLN A O 1
ATOM 678 N N . ASP A 1 84 ? -2.090 -27.692 -3.324 1.00 81.00 84 ASP A N 1
ATOM 679 C CA . ASP A 1 84 ? -1.890 -28.192 -1.960 1.00 81.00 84 ASP A CA 1
ATOM 680 C C . ASP A 1 84 ? -2.973 -27.674 -0.997 1.00 81.00 84 ASP A C 1
ATOM 682 O O . ASP A 1 84 ? -3.455 -28.410 -0.139 1.00 81.00 84 ASP A O 1
ATOM 686 N N . LYS A 1 85 ? -3.411 -26.418 -1.165 1.00 74.56 85 LYS A N 1
ATOM 687 C CA . LYS A 1 85 ? -4.483 -25.806 -0.362 1.00 74.56 85 LYS A CA 1
ATOM 688 C C . LYS A 1 85 ? -5.876 -26.373 -0.676 1.00 74.56 85 LYS A C 1
ATOM 690 O O . LYS A 1 85 ? -6.743 -26.318 0.190 1.00 74.56 85 LYS A O 1
ATOM 695 N N . TYR A 1 86 ? -6.096 -26.901 -1.882 1.00 61.97 86 TYR A N 1
ATOM 696 C CA . TYR A 1 86 ? -7.361 -27.517 -2.314 1.00 61.97 86 TYR A CA 1
ATOM 697 C C . TYR A 1 86 ? -7.361 -29.059 -2.231 1.00 61.97 86 TYR A C 1
ATOM 699 O O . TYR A 1 86 ? -8.350 -29.684 -2.613 1.00 61.97 86 TYR A O 1
ATOM 707 N N . HIS A 1 87 ? -6.274 -29.687 -1.762 1.00 61.69 87 HIS A N 1
ATOM 708 C CA . HIS A 1 87 ? -6.175 -31.139 -1.535 1.00 61.69 87 HIS A CA 1
ATOM 709 C C . HIS A 1 87 ? -6.376 -31.563 -0.065 1.00 61.69 87 HIS A C 1
ATOM 711 O O . HIS A 1 87 ? -6.065 -32.699 0.296 1.00 61.69 87 HIS A O 1
ATOM 717 N N . TYR A 1 88 ? -6.932 -30.671 0.762 1.00 45.03 88 TYR A N 1
ATOM 718 C CA . TYR A 1 88 ? -7.488 -30.951 2.091 1.00 45.03 88 TYR A CA 1
ATOM 719 C C . TYR A 1 88 ? -9.004 -30.734 2.061 1.00 45.03 88 TYR A C 1
ATOM 721 O O . TYR A 1 88 ? -9.729 -31.535 2.692 1.00 45.03 88 TYR A O 1
#

pLDDT: mean 83.23, std 15.43, range [31.66, 95.88]

Radius of gyration: 18.81 Å; chains: 1; bounding box: 40×47×34 Å

Foldseek 3Di:
DDDDPPVVLVVCVVVLVCVVVVVDDPVSNVVVVVVCVVDVVSVVVSVVVVVVVVVVVVVDDDPDDDDPVVVVVVVVVVVVVVVVVVVD

Secondary structure (DSSP, 8-state):
-----THHHHTTHHHHHHHHHT-S-HHHHHHHHHHHHH-HHHHHHHHHHHHHHHHHHTTS--PPPPPHHHHHHHHHHHHHHHHHHH--

Organism: Chloroflexus aggregans (strain MD-66 / DSM 9485) (NCBI:txid326427)

InterPro domains:
  IPR027383 Putative zinc-finger [PF13490] (9-43)
  IPR041916 Anti-sigma factor, zinc-finger domain superfamily [G3DSA:1.10.10.1320] (13-72)

Sequence (88 aa):
MEHFDHHQCLDLIDVLNDYLDGELSATSCAELEEHLRQCPECQEILDSLRQTVELLHHLDDVPPPLPPALEERLIDQMQRRLQDKYHY